Protein AF-A0A4S4LWI9-F1 (afdb_monomer_lite)

Structure (mmCIF, N/CA/C/O backbone):
data_AF-A0A4S4LWI9-F1
#
_entry.id   AF-A0A4S4LWI9-F1
#
loop_
_atom_site.group_PDB
_atom_site.id
_atom_site.type_symbol
_atom_site.label_atom_id
_atom_site.label_alt_id
_atom_site.label_comp_id
_atom_site.label_asym_id
_atom_site.label_entity_id
_atom_site.label_seq_id
_atom_site.pdbx_PDB_ins_code
_atom_site.Cartn_x
_atom_site.Cartn_y
_atom_site.Cartn_z
_atom_site.occupancy
_atom_site.B_iso_or_equiv
_atom_site.auth_seq_id
_atom_site.auth_comp_id
_atom_site.auth_asym_id
_atom_site.auth_atom_id
_atom_site.pdbx_PDB_model_num
ATOM 1 N N . MET A 1 1 ? 34.143 -1.068 -34.399 1.00 50.97 1 MET A N 1
ATOM 2 C CA . MET A 1 1 ? 32.736 -1.483 -34.209 1.00 50.97 1 MET A CA 1
ATOM 3 C C . MET A 1 1 ? 32.064 -0.539 -33.208 1.00 50.97 1 MET A C 1
ATOM 5 O O . MET A 1 1 ? 31.749 -0.948 -32.103 1.00 50.97 1 MET A O 1
ATOM 9 N N . ALA A 1 2 ? 31.900 0.735 -33.580 1.00 54.88 2 ALA A N 1
ATOM 10 C CA . ALA A 1 2 ? 31.243 1.774 -32.768 1.00 54.88 2 ALA A CA 1
ATOM 11 C C . ALA A 1 2 ? 30.122 2.491 -33.553 1.00 54.88 2 ALA A C 1
ATOM 13 O O . ALA A 1 2 ? 29.546 3.463 -33.105 1.00 54.88 2 ALA A O 1
ATOM 14 N N . THR A 1 3 ? 29.761 1.995 -34.737 1.00 64.94 3 THR A N 1
ATOM 15 C CA . THR A 1 3 ? 29.137 2.819 -35.781 1.00 64.94 3 THR A CA 1
ATOM 16 C C . THR A 1 3 ? 27.607 2.882 -35.748 1.00 64.94 3 THR A C 1
ATOM 18 O O . THR A 1 3 ? 27.036 3.749 -36.394 1.00 64.94 3 THR A O 1
ATOM 21 N N . ALA A 1 4 ? 26.920 1.997 -35.016 1.00 66.62 4 ALA A N 1
ATOM 22 C CA . ALA A 1 4 ? 25.449 1.939 -35.026 1.00 66.62 4 ALA A CA 1
ATOM 23 C C . ALA A 1 4 ? 24.785 2.765 -33.908 1.00 66.62 4 ALA A C 1
ATOM 25 O O . ALA A 1 4 ? 23.754 3.391 -34.130 1.00 66.62 4 ALA A O 1
ATOM 26 N N . LYS A 1 5 ? 25.379 2.780 -32.707 1.00 65.06 5 LYS A N 1
ATOM 27 C CA . LYS A 1 5 ? 24.858 3.543 -31.560 1.00 65.06 5 LYS A CA 1
ATOM 28 C C . LYS A 1 5 ? 25.103 5.046 -31.725 1.00 65.06 5 LYS A C 1
ATOM 30 O O . LYS A 1 5 ? 24.224 5.836 -31.405 1.00 65.06 5 LYS A O 1
ATOM 35 N N . GLU A 1 6 ? 26.271 5.415 -32.248 1.00 67.56 6 GLU A N 1
ATOM 36 C CA . GLU A 1 6 ? 26.657 6.807 -32.509 1.00 67.56 6 GLU A CA 1
ATOM 37 C C . GLU A 1 6 ? 25.799 7.422 -33.626 1.00 67.56 6 GLU A C 1
ATOM 39 O O . GLU A 1 6 ? 25.254 8.505 -33.442 1.00 67.56 6 GLU A O 1
ATOM 44 N N . ALA A 1 7 ? 25.550 6.680 -34.714 1.00 65.75 7 ALA A N 1
ATOM 45 C CA . ALA A 1 7 ? 24.676 7.129 -35.802 1.00 65.75 7 ALA A CA 1
ATOM 46 C C . ALA A 1 7 ? 23.210 7.325 -35.365 1.00 65.75 7 ALA A C 1
ATOM 48 O O . ALA A 1 7 ? 22.552 8.263 -35.811 1.00 65.75 7 ALA A O 1
ATOM 49 N N . LEU A 1 8 ? 22.694 6.470 -34.470 1.00 65.81 8 LEU A N 1
ATOM 50 C CA . LEU A 1 8 ? 21.337 6.609 -33.933 1.00 65.81 8 LEU A CA 1
ATOM 51 C C . LEU A 1 8 ? 21.207 7.846 -33.029 1.00 65.81 8 LEU A C 1
ATOM 53 O O . LEU A 1 8 ? 20.191 8.534 -33.089 1.00 65.81 8 LEU A O 1
ATOM 57 N N . TRP A 1 9 ? 22.239 8.144 -32.231 1.00 67.25 9 TRP A N 1
ATOM 58 C CA . TRP A 1 9 ? 22.312 9.352 -31.402 1.00 67.25 9 TRP A CA 1
ATOM 59 C C . TRP A 1 9 ? 22.430 10.637 -32.234 1.00 67.25 9 TRP A C 1
ATOM 61 O O . TRP A 1 9 ? 21.772 11.614 -31.897 1.00 67.25 9 TRP A O 1
ATOM 71 N N . GLU A 1 10 ? 23.190 10.640 -33.336 1.00 67.62 10 GLU A N 1
ATOM 72 C CA . GLU A 1 10 ? 23.280 11.804 -34.241 1.00 67.62 10 GLU A CA 1
ATOM 73 C C . GLU A 1 10 ? 21.976 12.079 -35.011 1.00 67.62 10 GLU A C 1
ATOM 75 O O . GLU A 1 10 ? 21.690 13.225 -35.349 1.00 67.62 10 GLU A O 1
ATOM 80 N N . SER A 1 11 ? 21.165 11.046 -35.271 1.00 67.12 11 SER A N 1
ATOM 81 C CA . SER A 1 11 ? 19.857 11.175 -35.939 1.00 67.12 11 SER A CA 1
ATOM 82 C C . SER A 1 11 ? 18.671 11.415 -34.994 1.00 67.12 11 SER A C 1
ATOM 84 O O . SER A 1 11 ? 17.541 11.570 -35.460 1.00 67.12 11 SER A O 1
ATOM 86 N N . GLY A 1 12 ? 18.899 11.393 -33.678 1.00 61.31 12 GLY A N 1
ATOM 87 C CA . GLY A 1 12 ? 17.845 11.471 -32.670 1.00 61.31 12 GLY A CA 1
ATOM 88 C C . GLY A 1 12 ? 17.253 12.872 -32.586 1.00 61.31 12 GLY A C 1
ATOM 89 O O . GLY A 1 12 ? 17.840 13.760 -31.976 1.00 61.31 12 GLY A O 1
ATOM 90 N N . HIS A 1 13 ? 16.086 13.076 -33.193 1.00 63.75 13 HIS A N 1
ATOM 91 C CA . HIS A 1 13 ? 15.281 14.269 -32.953 1.00 63.75 13 HIS A CA 1
ATOM 92 C C . HIS A 1 13 ? 14.768 14.222 -31.507 1.00 63.75 13 HIS A C 1
ATOM 94 O O . HIS A 1 13 ? 14.188 13.217 -31.093 1.00 63.75 13 HIS A O 1
ATOM 100 N N . ASP A 1 14 ? 15.011 15.285 -30.741 1.00 62.06 14 ASP A N 1
ATOM 101 C CA . ASP A 1 14 ? 14.559 15.422 -29.353 1.00 62.06 14 ASP A CA 1
ATOM 102 C C . ASP A 1 14 ? 13.051 15.732 -29.362 1.00 62.06 14 ASP A C 1
ATOM 104 O O . ASP A 1 14 ? 12.611 16.875 -29.244 1.00 62.06 14 ASP A O 1
ATOM 108 N N . GLU A 1 15 ? 12.243 14.714 -29.660 1.00 68.62 15 GLU A N 1
ATOM 109 C CA . GLU A 1 15 ? 10.789 14.826 -29.644 1.00 68.62 15 GLU A CA 1
ATOM 110 C C . GLU A 1 15 ? 10.297 14.871 -28.198 1.00 68.62 15 GLU A C 1
ATOM 112 O O . GLU A 1 15 ? 10.624 14.014 -27.372 1.00 68.62 15 GLU A O 1
ATOM 117 N N . SER A 1 16 ? 9.472 15.872 -27.886 1.00 71.62 16 SER A N 1
ATOM 118 C CA . SER A 1 16 ? 8.847 15.978 -26.574 1.00 71.62 16 SER A CA 1
ATOM 119 C C . SER A 1 16 ? 7.949 14.768 -26.341 1.00 71.62 16 SER A C 1
ATOM 121 O O . SER A 1 16 ? 6.906 14.615 -26.980 1.00 71.62 16 SER A O 1
ATOM 123 N N . VAL A 1 17 ? 8.348 13.909 -25.407 1.00 77.81 17 VAL A N 1
ATOM 124 C CA . VAL A 1 17 ? 7.543 12.760 -25.002 1.00 77.81 17 VAL A CA 1
ATOM 125 C C . VAL A 1 17 ? 6.319 13.266 -24.246 1.00 77.81 17 VAL A C 1
ATOM 127 O O . VAL A 1 17 ? 6.396 13.642 -23.076 1.00 77.81 17 VAL A O 1
ATOM 130 N N . GLU A 1 18 ? 5.174 13.272 -24.919 1.00 83.12 18 GLU A N 1
ATOM 131 C CA . GLU A 1 18 ? 3.896 13.598 -24.299 1.00 83.12 18 GLU A CA 1
ATOM 132 C C . GLU A 1 18 ? 3.230 12.354 -23.709 1.00 83.12 18 GLU A C 1
ATOM 134 O O . GLU A 1 18 ? 3.292 11.246 -24.248 1.00 83.12 18 GLU A O 1
ATOM 139 N N . VAL A 1 19 ? 2.541 12.542 -22.585 1.00 86.81 19 VAL A N 1
ATOM 140 C CA . VAL A 1 19 ? 1.804 11.473 -21.911 1.00 86.81 19 VAL A CA 1
ATOM 141 C C . VAL A 1 19 ? 0.311 11.697 -22.093 1.00 86.81 19 VAL A C 1
ATOM 143 O O . VAL A 1 19 ? -0.237 12.710 -21.661 1.00 86.81 19 VAL A O 1
ATOM 146 N N . ASN A 1 20 ? -0.385 10.702 -22.647 1.00 88.31 20 ASN A N 1
ATOM 147 C CA . ASN A 1 20 ? -1.844 10.672 -22.598 1.00 88.31 20 ASN A CA 1
ATOM 148 C C . ASN A 1 20 ? -2.300 10.331 -21.171 1.00 88.31 20 ASN A C 1
ATOM 150 O O . ASN A 1 20 ? -2.374 9.163 -20.779 1.00 88.31 20 ASN A O 1
ATOM 154 N N . GLN A 1 21 ? -2.601 11.372 -20.397 1.00 91.19 21 GLN A N 1
ATOM 155 C CA . GLN A 1 21 ? -2.930 11.261 -18.976 1.00 91.19 21 GLN A CA 1
ATOM 156 C C . GLN A 1 21 ? -4.157 10.379 -18.720 1.00 91.19 21 GLN A C 1
ATOM 158 O O . GLN A 1 21 ? -4.142 9.573 -17.793 1.00 91.19 21 GLN A O 1
ATOM 163 N N . ARG A 1 22 ? -5.196 10.463 -19.563 1.00 90.38 22 ARG A N 1
ATOM 164 C CA . ARG A 1 22 ? -6.414 9.655 -19.398 1.00 90.38 22 ARG A CA 1
ATOM 165 C C . ARG A 1 22 ? -6.123 8.169 -19.598 1.00 90.38 22 ARG A C 1
ATOM 167 O O . ARG A 1 22 ? -6.479 7.359 -18.750 1.00 90.38 22 ARG A O 1
ATOM 174 N N . ALA A 1 23 ? -5.379 7.832 -20.652 1.00 87.75 23 ALA A N 1
ATOM 175 C CA . ALA A 1 23 ? -4.956 6.456 -20.902 1.00 87.75 23 ALA A CA 1
ATOM 176 C C . ALA A 1 23 ? -4.019 5.917 -19.805 1.00 87.75 23 ALA A C 1
ATOM 178 O O . ALA A 1 23 ? -4.036 4.723 -19.510 1.00 87.75 23 ALA A O 1
ATOM 179 N N . LEU A 1 24 ? -3.193 6.774 -19.198 1.00 88.44 24 LEU A N 1
ATOM 180 C CA . LEU A 1 24 ? -2.341 6.389 -18.074 1.00 88.44 24 LEU A CA 1
ATOM 181 C C . LEU A 1 24 ? -3.169 6.092 -16.815 1.00 88.44 24 LEU A C 1
ATOM 183 O O . LEU A 1 24 ? -2.942 5.067 -16.176 1.00 88.44 24 LEU A O 1
ATOM 187 N N . ILE A 1 25 ? -4.150 6.941 -16.496 1.00 88.56 25 ILE A N 1
ATOM 188 C CA . ILE A 1 25 ? -5.071 6.726 -15.372 1.00 88.56 25 ILE A CA 1
ATOM 189 C C . ILE A 1 25 ? -5.829 5.409 -15.550 1.00 88.56 25 ILE A C 1
ATOM 191 O O . ILE A 1 25 ? -5.849 4.599 -14.628 1.00 88.56 25 ILE A O 1
ATOM 195 N N . ASP A 1 26 ? -6.380 5.151 -16.736 1.00 87.25 26 ASP A N 1
ATOM 196 C CA . ASP A 1 26 ? -7.131 3.921 -17.005 1.00 87.25 26 ASP A CA 1
ATOM 197 C C . ASP A 1 26 ? -6.256 2.669 -16.829 1.00 87.25 26 ASP A C 1
ATOM 199 O O . ASP A 1 26 ? -6.689 1.676 -16.243 1.00 87.25 26 ASP A O 1
ATOM 203 N N . LYS A 1 27 ? -4.987 2.724 -17.258 1.00 86.19 27 LYS A N 1
ATOM 204 C CA . LYS A 1 27 ? -4.018 1.637 -17.035 1.00 86.19 27 LYS A CA 1
ATOM 205 C C . LYS A 1 27 ? -3.743 1.399 -15.552 1.00 86.19 27 LYS A C 1
ATOM 207 O O . LYS A 1 27 ? -3.680 0.248 -15.121 1.00 86.19 27 LYS A O 1
ATOM 212 N N . VAL A 1 28 ? -3.575 2.470 -14.779 1.00 84.50 28 VAL A N 1
ATOM 213 C CA . VAL A 1 28 ? -3.357 2.391 -13.329 1.00 84.50 28 VAL A CA 1
ATOM 214 C C . VAL A 1 28 ? -4.592 1.795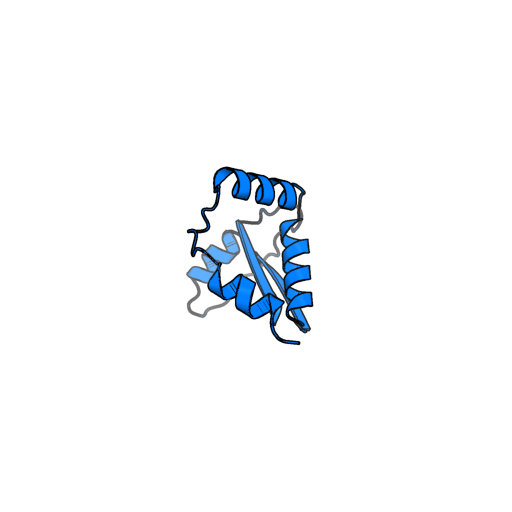 -12.654 1.00 84.50 28 VAL A C 1
ATOM 216 O O . VAL A 1 28 ? -4.478 0.787 -11.960 1.00 84.50 28 VAL A O 1
ATOM 219 N N . LEU A 1 29 ? -5.784 2.333 -12.917 1.00 83.75 29 LEU A N 1
ATOM 220 C CA . LEU A 1 29 ? -7.033 1.831 -12.340 1.00 83.75 29 LEU A CA 1
ATOM 221 C C . LEU A 1 29 ? -7.288 0.361 -12.695 1.00 83.75 29 LEU A C 1
ATOM 223 O O . LEU A 1 29 ? -7.719 -0.402 -11.835 1.00 83.75 29 LEU A O 1
ATOM 227 N N . ALA A 1 30 ? -6.962 -0.066 -13.917 1.00 83.81 30 ALA A N 1
ATOM 228 C CA . ALA A 1 30 ? -7.062 -1.468 -14.314 1.00 83.81 30 ALA A CA 1
ATOM 229 C C . ALA A 1 30 ? -6.104 -2.370 -13.515 1.00 83.81 30 ALA A C 1
ATOM 231 O O . ALA A 1 30 ? -6.508 -3.446 -13.067 1.00 83.81 30 ALA A O 1
ATOM 232 N N . ARG A 1 31 ? -4.858 -1.927 -13.289 1.00 79.94 31 ARG A N 1
ATOM 233 C CA . ARG A 1 31 ? -3.849 -2.686 -12.532 1.00 79.94 31 ARG A CA 1
ATOM 234 C C . ARG A 1 31 ? -4.196 -2.815 -11.047 1.00 79.94 31 ARG A C 1
ATOM 236 O O . ARG A 1 31 ? -3.945 -3.865 -10.466 1.00 79.94 31 ARG A O 1
ATOM 243 N N . TYR A 1 32 ? -4.808 -1.792 -10.454 1.00 84.56 32 TYR A N 1
ATOM 244 C CA . TYR A 1 32 ? -5.186 -1.767 -9.034 1.00 84.56 32 TYR A CA 1
ATOM 245 C C . TYR A 1 32 ? -6.691 -1.995 -8.796 1.00 84.56 32 TYR A C 1
ATOM 247 O O . TYR A 1 32 ? -7.216 -1.607 -7.756 1.00 84.56 32 TYR A O 1
ATOM 255 N N . SER A 1 33 ? -7.387 -2.639 -9.739 1.00 82.44 33 SER A N 1
ATOM 256 C CA . SER A 1 33 ? -8.853 -2.807 -9.726 1.00 82.44 33 SER A CA 1
ATOM 257 C C . SER A 1 33 ? -9.392 -3.771 -8.660 1.00 82.44 33 SER A C 1
ATOM 259 O O . SER A 1 33 ? -10.577 -3.723 -8.336 1.00 82.44 33 SER A O 1
ATOM 261 N N . GLY A 1 34 ? -8.551 -4.653 -8.112 1.00 82.44 34 GLY A N 1
ATOM 262 C CA . GLY A 1 34 ? -8.955 -5.616 -7.085 1.00 82.44 34 GLY A CA 1
ATOM 263 C C . GLY A 1 34 ? -8.808 -5.081 -5.660 1.00 82.44 34 GLY A C 1
ATOM 264 O O . GLY A 1 34 ? -7.891 -4.305 -5.368 1.00 82.44 34 GLY A O 1
ATOM 265 N N . GLU A 1 35 ? -9.630 -5.587 -4.740 1.00 81.75 35 GLU A N 1
ATOM 266 C CA . GLU A 1 35 ? -9.460 -5.326 -3.309 1.00 81.75 35 GLU A CA 1
ATOM 267 C C . GLU A 1 35 ? -8.046 -5.717 -2.849 1.00 81.75 35 GLU A C 1
ATOM 269 O O . GLU A 1 35 ? -7.441 -6.698 -3.307 1.00 81.75 35 GLU A O 1
ATOM 274 N N . PHE A 1 36 ? -7.481 -4.892 -1.967 1.00 83.62 36 PHE A N 1
ATOM 275 C CA . PHE A 1 36 ? -6.151 -5.086 -1.385 1.00 83.62 36 PHE A CA 1
ATOM 276 C C . PHE A 1 36 ? -4.984 -5.133 -2.397 1.00 83.62 36 PHE A C 1
ATOM 278 O O . PHE A 1 36 ? -3.855 -5.432 -2.008 1.00 83.62 36 PHE A O 1
ATOM 285 N N . THR A 1 37 ? -5.204 -4.817 -3.683 1.00 88.69 37 THR A N 1
ATOM 286 C CA . THR A 1 37 ? -4.145 -4.844 -4.717 1.00 88.69 37 THR A CA 1
ATOM 287 C C . THR A 1 37 ? -3.045 -3.833 -4.437 1.00 88.69 37 THR A C 1
ATOM 289 O O . THR A 1 37 ? -1.871 -4.145 -4.605 1.00 88.69 37 THR A O 1
ATOM 292 N N . VAL A 1 38 ? -3.415 -2.669 -3.905 1.00 88.62 38 VAL A N 1
ATOM 293 C CA . VAL A 1 38 ? -2.461 -1.641 -3.471 1.00 88.62 38 VAL A CA 1
ATOM 294 C C . VAL A 1 38 ? -1.477 -2.199 -2.436 1.00 88.62 38 VAL A C 1
ATOM 296 O O . VAL A 1 38 ? -0.277 -1.988 -2.570 1.00 88.62 38 VAL A O 1
ATOM 299 N N . PHE A 1 39 ? -1.940 -2.987 -1.458 1.00 92.19 39 PHE A N 1
ATOM 300 C CA . PHE A 1 39 ? -1.057 -3.566 -0.437 1.00 92.19 39 PHE A CA 1
ATOM 301 C C . PHE A 1 39 ? -0.071 -4.582 -1.015 1.00 92.19 39 PHE A C 1
ATOM 303 O O . PHE A 1 39 ? 1.087 -4.609 -0.606 1.00 92.19 39 PHE A O 1
ATOM 310 N N . ARG A 1 40 ? -0.498 -5.395 -1.990 1.00 91.19 40 ARG A N 1
ATOM 311 C CA . ARG A 1 40 ? 0.395 -6.358 -2.656 1.00 91.19 40 ARG A CA 1
ATOM 312 C C . ARG A 1 40 ? 1.522 -5.657 -3.406 1.00 91.19 40 ARG A C 1
ATOM 314 O O . ARG A 1 40 ? 2.653 -6.122 -3.377 1.00 91.19 40 ARG A O 1
ATOM 321 N N . GLU A 1 41 ? 1.215 -4.540 -4.047 1.00 91.69 41 GLU A N 1
ATOM 322 C CA . GLU A 1 41 ? 2.180 -3.796 -4.856 1.00 91.69 41 GLU A CA 1
ATOM 323 C C . GLU A 1 41 ? 3.137 -2.996 -3.956 1.00 91.69 41 GLU A C 1
ATOM 325 O O . GLU A 1 41 ? 4.335 -2.979 -4.206 1.00 91.69 41 GLU A O 1
ATOM 330 N N . LEU A 1 42 ? 2.662 -2.449 -2.829 1.00 93.31 42 LEU A N 1
ATOM 331 C CA . LEU A 1 42 ? 3.538 -1.855 -1.806 1.00 93.31 42 LEU A CA 1
ATOM 332 C C . LEU A 1 42 ? 4.488 -2.885 -1.169 1.00 93.31 42 LEU A C 1
ATOM 334 O O . LEU A 1 42 ? 5.653 -2.579 -0.905 1.00 93.31 42 LEU A O 1
ATOM 338 N N . LEU A 1 43 ? 4.017 -4.117 -0.951 1.00 93.75 43 LEU A N 1
ATOM 339 C CA . LEU A 1 43 ? 4.858 -5.220 -0.476 1.00 93.75 43 LEU A CA 1
ATOM 340 C C . LEU A 1 43 ? 5.922 -5.614 -1.506 1.00 93.75 43 LEU A C 1
ATOM 342 O O . LEU A 1 43 ? 7.074 -5.816 -1.129 1.00 93.75 43 LEU A O 1
ATOM 346 N N . GLN A 1 44 ? 5.563 -5.680 -2.791 1.00 93.62 44 GLN A N 1
ATOM 347 C CA . GLN A 1 44 ? 6.533 -5.905 -3.868 1.00 93.62 44 GLN A CA 1
ATOM 348 C C . GLN A 1 44 ? 7.577 -4.788 -3.905 1.00 93.62 44 GLN A C 1
ATOM 350 O O . GLN A 1 44 ? 8.763 -5.082 -3.832 1.00 93.62 44 GLN A O 1
ATOM 355 N N . ASN A 1 45 ? 7.149 -3.522 -3.863 1.00 94.06 45 ASN A N 1
ATOM 356 C CA . ASN A 1 45 ? 8.061 -2.377 -3.806 1.00 94.06 45 ASN A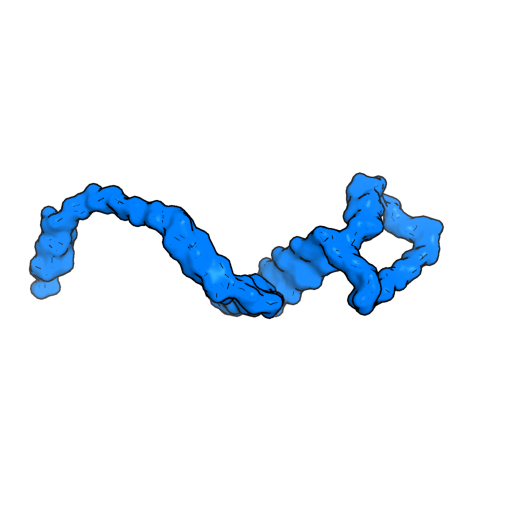 CA 1
ATOM 357 C C . ASN A 1 45 ? 9.025 -2.460 -2.613 1.00 94.06 45 ASN A C 1
ATOM 359 O O . ASN A 1 45 ? 10.193 -2.102 -2.729 1.00 94.06 45 ASN A O 1
ATOM 363 N N . SER A 1 46 ? 8.551 -2.951 -1.465 1.00 96.31 46 SER A N 1
ATOM 364 C CA . SER A 1 46 ? 9.395 -3.149 -0.279 1.00 96.31 46 SER A CA 1
ATOM 365 C C . SER A 1 46 ? 10.416 -4.267 -0.482 1.00 96.31 46 SER A C 1
ATOM 367 O O . SER A 1 46 ? 11.566 -4.133 -0.072 1.00 96.31 46 SER A O 1
ATOM 369 N N . SER A 1 47 ? 10.017 -5.361 -1.137 1.00 95.12 47 SER A N 1
ATOM 370 C CA . SER A 1 47 ? 10.927 -6.447 -1.511 1.00 95.12 47 SER A CA 1
ATOM 371 C C . SER A 1 47 ? 11.986 -5.974 -2.509 1.00 95.12 47 SER A C 1
ATOM 373 O O . SER A 1 47 ? 13.163 -6.283 -2.337 1.00 95.12 47 SER A O 1
ATOM 375 N N . ASP A 1 48 ? 11.592 -5.196 -3.517 1.00 96.44 48 ASP A N 1
ATOM 376 C CA . ASP A 1 48 ? 12.497 -4.633 -4.526 1.00 96.44 48 ASP A CA 1
ATOM 377 C C . ASP A 1 48 ? 13.486 -3.635 -3.906 1.00 96.44 48 ASP A C 1
ATOM 379 O O . ASP A 1 48 ? 14.646 -3.563 -4.310 1.00 96.44 48 ASP A O 1
ATOM 383 N N . ALA A 1 49 ? 13.056 -2.914 -2.866 1.00 94.56 49 ALA A N 1
ATOM 384 C CA . ALA A 1 49 ? 13.906 -2.050 -2.049 1.00 94.56 49 ALA A CA 1
ATOM 385 C C . ALA A 1 49 ? 14.769 -2.813 -1.022 1.00 94.56 49 ALA A C 1
ATOM 387 O O . ALA A 1 49 ? 15.496 -2.184 -0.253 1.00 94.56 49 ALA A O 1
ATOM 388 N N . ALA A 1 50 ? 14.699 -4.149 -0.991 1.00 95.31 50 ALA A N 1
ATOM 389 C CA . ALA A 1 50 ? 15.373 -5.011 -0.019 1.00 95.31 50 ALA A CA 1
ATOM 390 C C . ALA A 1 50 ? 15.078 -4.646 1.453 1.00 95.31 50 ALA A C 1
ATOM 392 O O . ALA A 1 50 ? 15.935 -4.813 2.329 1.00 95.31 50 ALA A O 1
ATOM 393 N N . SER A 1 51 ? 13.861 -4.167 1.731 1.00 96.19 51 SER A N 1
ATOM 394 C CA . SER A 1 51 ? 13.412 -3.859 3.088 1.00 96.19 51 SER A CA 1
ATOM 395 C C . SER A 1 51 ? 13.391 -5.109 3.966 1.00 96.19 51 SER A C 1
ATOM 397 O O . SER A 1 51 ? 12.979 -6.194 3.553 1.00 96.19 51 SER A O 1
ATOM 399 N N . LYS A 1 52 ? 13.814 -4.952 5.218 1.00 95.62 52 LYS A N 1
ATOM 400 C CA . LYS A 1 52 ? 13.866 -6.016 6.230 1.00 95.62 52 LYS A CA 1
ATOM 401 C C . LYS A 1 52 ? 12.572 -6.126 7.021 1.00 95.62 52 LYS A C 1
ATOM 403 O O . LYS A 1 52 ? 12.299 -7.175 7.604 1.00 95.62 52 LYS A O 1
ATOM 408 N N . ARG A 1 53 ? 11.804 -5.038 7.087 1.00 95.81 53 ARG A N 1
ATOM 409 C CA . ARG A 1 53 ? 10.537 -4.971 7.812 1.00 95.81 53 ARG A CA 1
ATOM 410 C C . ARG A 1 53 ? 9.532 -4.147 7.026 1.00 95.81 53 ARG A C 1
ATOM 412 O O . ARG A 1 53 ? 9.885 -3.137 6.429 1.00 95.81 53 ARG A O 1
ATOM 419 N N . VAL A 1 54 ? 8.279 -4.584 7.080 1.00 95.56 54 VAL A N 1
ATOM 420 C CA . VAL A 1 54 ? 7.123 -3.855 6.565 1.00 9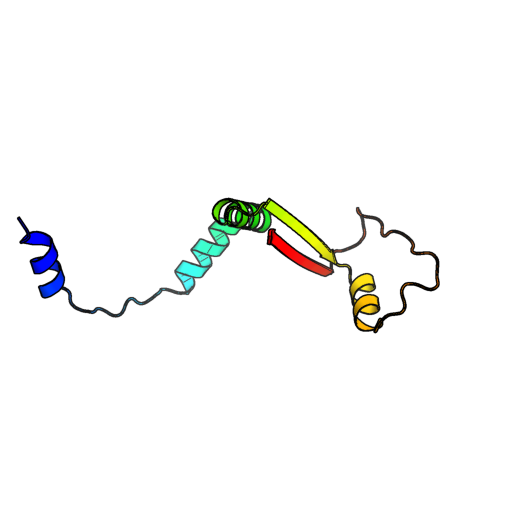5.56 54 VAL A CA 1
ATOM 421 C C . VAL A 1 54 ? 6.064 -3.794 7.656 1.00 95.56 54 VAL A C 1
ATOM 423 O O . VAL A 1 54 ? 5.774 -4.800 8.303 1.00 95.56 54 VAL A O 1
ATOM 426 N N . GLU A 1 55 ? 5.480 -2.618 7.843 1.00 95.94 55 GLU A N 1
ATOM 427 C CA . GLU A 1 55 ? 4.416 -2.345 8.796 1.00 95.94 55 GLU A CA 1
ATOM 428 C C . GLU A 1 55 ? 3.258 -1.632 8.090 1.00 95.94 55 GLU A C 1
ATOM 430 O O . GLU A 1 55 ? 3.459 -0.680 7.335 1.00 95.94 55 GLU A O 1
ATOM 435 N N . ILE A 1 56 ? 2.035 -2.091 8.358 1.00 94.25 56 ILE A N 1
ATOM 436 C CA . ILE A 1 56 ? 0.800 -1.454 7.892 1.00 94.25 56 ILE A CA 1
ATOM 437 C C . ILE A 1 56 ? 0.006 -1.067 9.131 1.00 94.25 56 ILE A C 1
ATOM 439 O O . ILE A 1 56 ? -0.376 -1.937 9.916 1.00 94.25 56 ILE A O 1
ATOM 443 N N . HIS A 1 57 ? -0.211 0.228 9.334 1.00 92.75 57 HIS A N 1
ATOM 444 C CA . HIS A 1 57 ? -0.930 0.742 10.497 1.00 92.75 57 HIS A CA 1
ATOM 445 C C . HIS A 1 57 ? -2.309 1.217 10.055 1.00 92.75 57 HIS A C 1
ATOM 447 O O . HIS A 1 57 ? -2.419 2.125 9.235 1.00 92.75 57 HIS A O 1
ATOM 453 N N . PHE A 1 58 ? -3.358 0.602 10.599 1.00 92.00 58 PHE A N 1
ATOM 454 C CA . PHE A 1 58 ? -4.742 1.018 10.387 1.00 92.00 58 PHE A CA 1
ATOM 455 C C . PHE A 1 58 ? -5.178 1.905 11.552 1.00 92.00 58 PHE A C 1
ATOM 457 O O . PHE A 1 58 ? -5.235 1.457 12.695 1.00 92.00 58 PHE A O 1
ATOM 464 N N . GLU A 1 59 ? -5.481 3.164 11.261 1.00 91.06 59 GLU A N 1
ATOM 465 C CA . GLU A 1 59 ? -5.793 4.180 12.259 1.00 91.06 59 GLU A CA 1
ATOM 466 C C . GLU A 1 59 ? -7.299 4.487 12.232 1.00 91.06 59 GLU A C 1
ATOM 468 O O . GLU A 1 59 ? -7.901 4.728 11.180 1.00 91.06 59 GLU A O 1
ATOM 473 N N . THR A 1 60 ? -7.928 4.451 13.407 1.00 90.88 60 THR A N 1
ATOM 474 C CA . THR A 1 60 ? -9.341 4.811 13.590 1.00 90.88 60 THR A CA 1
ATOM 475 C C . THR A 1 60 ? -9.470 6.297 13.902 1.00 90.88 60 THR A C 1
ATOM 477 O O . THR A 1 60 ? -8.542 6.921 14.409 1.00 90.88 60 THR A O 1
ATOM 480 N N . GLU A 1 61 ? -10.641 6.873 13.647 1.00 88.88 61 GLU A N 1
ATOM 481 C CA . GLU A 1 61 ? -10.892 8.293 13.925 1.00 88.88 61 GLU A CA 1
ATOM 482 C C . GLU A 1 61 ? -10.679 8.640 15.408 1.00 88.88 61 GLU A C 1
ATOM 484 O O . GLU A 1 61 ? -10.048 9.646 15.722 1.00 88.88 61 GLU A O 1
ATOM 489 N N . ALA A 1 62 ? -11.107 7.757 16.319 1.00 85.12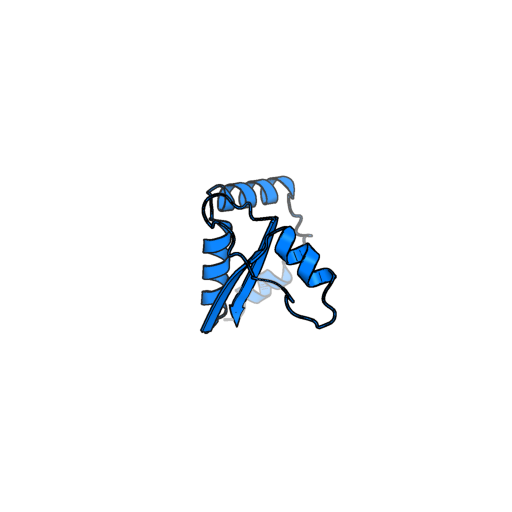 62 ALA A N 1
ATOM 490 C CA . ALA A 1 62 ? -10.865 7.910 17.753 1.00 85.12 62 ALA A CA 1
ATOM 491 C C . ALA A 1 62 ? -9.364 7.937 18.080 1.00 85.12 62 ALA A C 1
ATOM 493 O O . ALA A 1 62 ? -8.909 8.811 18.815 1.00 85.12 62 ALA A O 1
ATOM 494 N N . TYR A 1 63 ? -8.581 7.025 17.492 1.00 84.31 63 TYR A N 1
ATOM 495 C CA . TYR A 1 63 ? -7.129 7.007 17.672 1.00 84.31 63 TYR A CA 1
ATOM 496 C C . TYR A 1 63 ? -6.480 8.312 17.188 1.00 84.31 63 TYR A C 1
ATOM 498 O O . TYR A 1 63 ? -5.623 8.861 17.876 1.00 84.31 63 TYR A O 1
ATOM 506 N N . LEU A 1 64 ? -6.921 8.856 16.051 1.00 86.06 64 LEU A N 1
ATOM 507 C CA . LEU A 1 64 ? -6.398 10.119 15.518 1.00 86.06 64 LEU A CA 1
ATOM 508 C C . LEU A 1 64 ? -6.774 11.331 16.369 1.00 86.06 64 LEU A C 1
ATOM 510 O O . LEU A 1 64 ? -5.934 12.200 16.598 1.00 86.06 64 LEU A O 1
ATOM 514 N N . ALA A 1 65 ? -8.012 11.384 16.863 1.00 85.31 65 ALA A N 1
ATOM 515 C CA . ALA A 1 65 ? -8.464 12.442 17.761 1.00 85.31 65 ALA A CA 1
ATOM 516 C C . ALA A 1 65 ? -7.617 12.488 19.044 1.00 85.31 65 ALA A C 1
ATOM 518 O O . ALA A 1 65 ? -7.219 13.569 19.481 1.00 85.31 65 ALA A O 1
ATOM 519 N N . HIS A 1 66 ? -7.272 11.321 19.597 1.00 77.94 66 HIS A N 1
ATOM 520 C CA . HIS A 1 66 ? -6.361 11.209 20.736 1.00 77.94 66 HIS A CA 1
ATOM 521 C C . HIS A 1 66 ? -4.919 11.582 20.374 1.00 77.94 66 HIS A C 1
ATOM 523 O O . HIS A 1 66 ? -4.331 12.426 21.042 1.00 77.94 66 HIS A O 1
ATOM 529 N N . LYS A 1 67 ? -4.375 11.052 19.272 1.00 81.56 67 LYS A N 1
ATOM 530 C CA . LYS A 1 67 ? -3.009 11.345 18.796 1.00 81.56 67 LYS A CA 1
ATOM 531 C C . LYS A 1 67 ? -2.754 12.841 18.583 1.00 81.56 67 LYS A C 1
ATOM 533 O O . LYS A 1 67 ? -1.663 13.319 18.861 1.00 81.56 67 LYS A O 1
ATOM 538 N N . ASN A 1 68 ? -3.757 13.579 18.110 1.00 77.00 68 ASN A N 1
ATOM 539 C CA . ASN A 1 68 ? -3.664 15.028 17.911 1.00 77.00 68 ASN A CA 1
ATOM 540 C C . ASN A 1 68 ? -3.844 15.830 19.211 1.00 77.00 68 ASN A C 1
ATOM 542 O O . ASN A 1 68 ? -3.443 16.991 19.270 1.00 77.00 68 ASN A O 1
ATOM 546 N N . SER A 1 69 ? -4.464 15.230 20.230 1.00 71.56 69 SER A N 1
ATOM 547 C CA . SER A 1 69 ? -4.695 15.852 21.540 1.00 71.56 69 SER A CA 1
ATOM 548 C C . SER A 1 69 ? -3.533 15.606 22.513 1.00 71.56 69 SER A C 1
ATOM 550 O O . SER A 1 69 ? -3.309 16.407 23.418 1.00 71.56 69 SER A O 1
ATOM 552 N N . GLU A 1 70 ? -2.766 14.530 22.320 1.00 58.62 70 GLU A N 1
ATOM 553 C CA . GLU A 1 70 ? -1.637 14.153 23.170 1.00 58.62 70 GLU A CA 1
ATOM 554 C C . GLU A 1 70 ? -0.310 14.765 22.687 1.00 58.62 70 GLU A C 1
ATOM 556 O O . GLU A 1 70 ? 0.451 14.164 21.935 1.00 58.62 70 GLU A O 1
ATOM 561 N N . ASN A 1 71 ? 0.048 15.922 23.252 1.00 55.06 71 ASN A N 1
ATOM 562 C CA . ASN A 1 71 ? 1.450 16.311 23.458 1.00 55.06 71 ASN A CA 1
ATOM 563 C C . ASN A 1 71 ? 2.034 15.611 24.713 1.00 55.06 71 ASN A C 1
ATOM 565 O O . ASN A 1 71 ? 2.669 16.254 25.547 1.00 55.06 71 ASN A O 1
ATOM 569 N N . GLY A 1 72 ? 1.835 14.292 24.854 1.00 53.16 72 GLY A N 1
ATOM 570 C CA . GLY A 1 72 ? 2.628 13.468 25.782 1.00 53.16 72 GLY A CA 1
ATOM 571 C C . GLY A 1 72 ? 1.962 12.907 27.044 1.00 53.16 72 GLY A C 1
ATOM 572 O O . GLY A 1 72 ? 2.691 12.455 27.924 1.00 53.16 72 GLY A O 1
ATOM 573 N N . GLU A 1 73 ? 0.636 12.852 27.153 1.00 52.75 73 GLU A N 1
ATOM 574 C CA . GLU A 1 73 ? -0.023 12.108 28.240 1.00 52.75 73 GLU A CA 1
ATOM 575 C C . GLU A 1 73 ? -0.841 10.963 27.659 1.00 52.75 73 GLU A C 1
ATOM 577 O O . GLU A 1 73 ? -1.923 11.194 27.142 1.00 52.75 73 GLU A O 1
ATOM 582 N N . GLY A 1 74 ? -0.303 9.740 27.733 1.00 55.88 74 GLY A N 1
ATOM 583 C CA . GLY A 1 74 ? -1.026 8.533 27.334 1.00 55.88 74 GLY A CA 1
ATOM 584 C C . GLY A 1 74 ? -2.301 8.313 28.164 1.00 55.88 74 GLY A C 1
ATOM 585 O O . GLY A 1 74 ? -2.483 8.933 29.216 1.00 55.88 74 GLY A O 1
ATOM 586 N N . PRO A 1 75 ? -3.185 7.401 27.731 1.00 55.06 75 PRO A N 1
ATOM 587 C CA . PRO A 1 75 ? -4.562 7.334 28.200 1.00 55.06 75 PRO A CA 1
ATOM 588 C C . PRO A 1 75 ? -4.651 7.157 29.722 1.00 55.06 75 PRO A C 1
ATOM 590 O O . PRO A 1 75 ? -4.213 6.152 30.278 1.00 55.06 75 PRO A O 1
ATOM 593 N N . SER A 1 76 ? -5.290 8.118 30.392 1.00 55.62 76 SER A N 1
ATOM 594 C CA . SER A 1 76 ? -5.594 8.106 31.831 1.00 55.62 76 SER A CA 1
ATOM 595 C C . SER A 1 76 ? -6.867 7.310 32.184 1.00 55.62 76 SER A C 1
ATOM 597 O O . SER A 1 76 ? -7.426 7.460 33.270 1.00 55.62 76 SER A O 1
ATOM 599 N N . GLY A 1 77 ? -7.317 6.424 31.289 1.00 59.53 77 GLY A N 1
ATOM 600 C CA . GLY A 1 77 ? -8.473 5.544 31.477 1.00 59.53 77 GLY A CA 1
ATOM 601 C C . GLY A 1 77 ? -8.296 4.196 30.773 1.00 59.53 77 GLY A C 1
ATOM 602 O O . GLY A 1 77 ? -7.436 4.055 29.906 1.00 59.53 77 GLY A O 1
ATOM 603 N N . GLU A 1 78 ? -9.102 3.198 31.155 1.00 59.31 78 GLU A N 1
ATOM 604 C CA . GLU A 1 78 ? -9.103 1.859 30.544 1.00 59.31 78 GLU A CA 1
ATOM 605 C C . GLU A 1 78 ? -9.191 1.949 29.012 1.00 59.31 78 GLU A C 1
ATOM 607 O O . GLU A 1 78 ? -10.231 2.293 28.445 1.00 59.31 78 GLU A O 1
ATOM 612 N N . TRP A 1 79 ? -8.095 1.613 28.326 1.00 65.56 79 TRP A N 1
ATOM 613 C CA . TRP A 1 79 ? -8.084 1.507 26.873 1.00 65.56 79 TRP A CA 1
ATOM 614 C C . TRP A 1 79 ? -8.912 0.294 26.450 1.00 65.56 79 TRP A C 1
ATOM 616 O O . TRP A 1 79 ? -8.448 -0.850 26.470 1.00 65.56 79 TRP A O 1
ATOM 626 N N . LYS A 1 80 ? -10.163 0.534 26.056 1.00 72.81 80 LYS A N 1
ATOM 627 C CA . LYS A 1 80 ? -11.001 -0.510 25.476 1.00 72.81 80 LYS A CA 1
ATOM 628 C C . LYS A 1 80 ? -10.530 -0.784 24.053 1.00 72.81 80 LYS A C 1
ATOM 630 O O . LYS A 1 80 ? -10.649 0.068 23.176 1.00 72.81 80 LYS A O 1
ATOM 635 N N . LEU A 1 81 ? -10.014 -1.991 23.829 1.00 75.88 81 LEU A N 1
ATOM 636 C CA . LEU A 1 81 ? -9.617 -2.430 22.496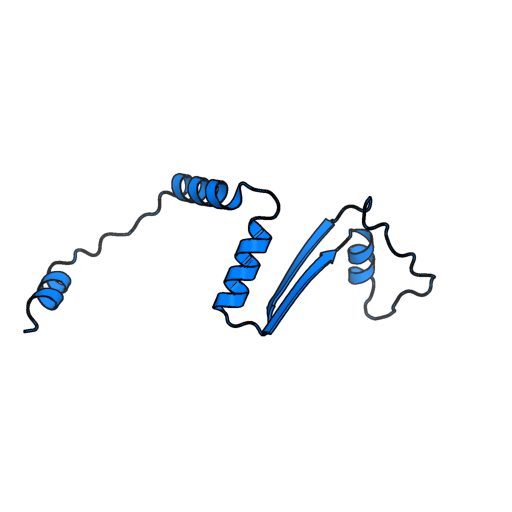 1.00 75.88 81 LEU A CA 1
ATOM 637 C C . LEU A 1 81 ? -10.814 -2.325 21.530 1.00 75.88 81 LEU A C 1
ATOM 639 O O . LEU A 1 81 ? -11.900 -2.816 21.860 1.00 75.88 81 LEU A O 1
ATOM 643 N N . PRO A 1 82 ? -10.641 -1.688 20.357 1.00 80.62 82 PRO A N 1
ATOM 644 C CA . PRO A 1 82 ? -11.690 -1.621 19.351 1.00 80.62 82 PRO A CA 1
ATOM 645 C C . PRO A 1 82 ? -12.000 -3.018 18.804 1.00 80.62 82 PRO A C 1
ATOM 647 O O . PRO A 1 82 ? -11.116 -3.868 18.678 1.00 80.62 82 PRO A O 1
ATOM 650 N N . ASP A 1 83 ? -13.261 -3.258 18.447 1.00 85.56 83 ASP A N 1
ATOM 651 C CA . ASP A 1 83 ? -13.651 -4.494 17.768 1.00 85.56 83 ASP A CA 1
ATOM 652 C C . ASP A 1 83 ? -13.136 -4.466 16.325 1.00 85.56 83 ASP A C 1
ATOM 654 O O . ASP A 1 83 ? -13.618 -3.695 15.492 1.00 85.56 83 ASP A O 1
ATOM 658 N N . LEU A 1 84 ? -12.172 -5.334 16.030 1.00 84.12 84 LEU A N 1
ATOM 659 C CA . LEU A 1 84 ? -11.483 -5.411 14.742 1.00 84.12 84 LEU A CA 1
ATOM 660 C C . LEU A 1 84 ? -12.396 -5.783 13.563 1.00 84.12 84 LEU A C 1
ATOM 662 O O . LEU A 1 84 ? -11.996 -5.603 12.416 1.00 84.12 84 LEU A O 1
ATOM 666 N N . LYS A 1 85 ? -13.598 -6.319 13.812 1.00 86.25 85 LYS A N 1
ATOM 667 C CA . LYS A 1 85 ? -14.532 -6.718 12.746 1.00 86.25 85 LYS A CA 1
ATOM 668 C C . LYS A 1 85 ? -15.496 -5.609 12.346 1.00 86.25 85 LYS A C 1
ATOM 670 O O . LYS A 1 85 ? -15.967 -5.593 11.213 1.00 86.25 85 LYS A O 1
ATOM 675 N N . THR A 1 86 ? -15.834 -4.731 13.282 1.00 89.00 86 THR A N 1
ATOM 676 C CA . THR A 1 86 ? -16.919 -3.753 13.114 1.00 89.00 86 THR A CA 1
ATOM 677 C C . THR A 1 86 ? -16.419 -2.315 13.109 1.00 89.00 86 THR A C 1
ATOM 679 O O . THR A 1 86 ? -17.066 -1.436 12.536 1.00 89.00 86 THR A O 1
ATOM 682 N N . THR A 1 87 ? -15.253 -2.066 13.703 1.00 88.56 87 THR A N 1
ATOM 683 C CA . THR A 1 87 ? -14.662 -0.732 13.753 1.00 88.56 87 THR A CA 1
ATOM 684 C C . THR A 1 87 ? -14.146 -0.336 12.377 1.00 88.56 87 THR A C 1
ATOM 686 O O . THR A 1 87 ? -13.339 -1.038 11.769 1.00 88.56 87 THR A O 1
ATOM 689 N N . LYS A 1 88 ? -14.605 0.814 11.879 1.00 91.50 88 LYS A N 1
ATOM 690 C CA . LYS A 1 88 ? -14.162 1.352 10.592 1.00 91.50 88 LYS A CA 1
ATOM 691 C C . LYS A 1 88 ? -12.757 1.935 10.709 1.00 91.50 88 LYS A C 1
ATOM 693 O O . LYS A 1 88 ? -12.474 2.732 11.603 1.00 91.50 88 LYS A O 1
ATOM 698 N N . VAL A 1 8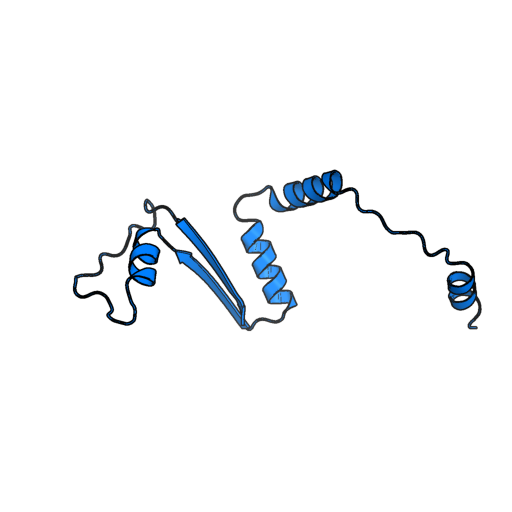9 ? -11.908 1.572 9.756 1.00 91.12 89 VAL A N 1
ATOM 699 C CA . VAL A 1 89 ? -10.626 2.240 9.517 1.00 91.12 89 VAL A CA 1
ATOM 700 C C . VAL A 1 89 ? -10.907 3.632 8.954 1.00 91.12 89 VAL A C 1
ATOM 702 O O . VAL A 1 89 ? -11.705 3.763 8.026 1.00 91.12 89 VAL A O 1
ATOM 705 N N . HIS A 1 90 ? -10.265 4.659 9.511 1.00 92.88 90 HIS A N 1
ATOM 706 C CA . HIS A 1 90 ? -10.361 6.028 9.004 1.00 92.88 90 HIS A CA 1
ATOM 707 C C . HIS A 1 90 ? -9.252 6.311 7.989 1.00 92.88 90 HIS A C 1
ATOM 709 O O . HIS A 1 90 ? -9.517 6.811 6.900 1.00 92.88 90 HIS A O 1
ATOM 715 N N . GLN A 1 91 ? -8.019 5.926 8.318 1.00 92.88 91 GLN A N 1
ATOM 716 C CA . GLN A 1 91 ? -6.889 5.982 7.397 1.00 92.88 91 GLN A CA 1
ATOM 717 C C . GLN A 1 91 ? -5.917 4.833 7.651 1.00 92.88 91 GLN A C 1
ATOM 719 O O . GLN A 1 91 ? -6.018 4.115 8.647 1.00 92.88 91 GLN A O 1
ATOM 724 N N . TRP A 1 92 ? -4.964 4.659 6.746 1.00 93.00 92 TRP A N 1
ATOM 725 C CA . TRP A 1 92 ? -3.874 3.716 6.926 1.00 93.00 92 TRP A CA 1
ATOM 726 C C . TRP A 1 92 ? -2.554 4.341 6.494 1.00 93.00 92 TRP A C 1
ATOM 728 O O . TRP A 1 92 ? -2.521 5.198 5.611 1.00 93.00 92 TRP A O 1
ATOM 738 N N . SER A 1 93 ? -1.467 3.892 7.112 1.00 93.50 93 SER A N 1
ATOM 739 C CA . SER A 1 93 ? -0.106 4.227 6.705 1.00 93.50 93 SER A CA 1
ATOM 740 C C . SER A 1 93 ? 0.707 2.958 6.464 1.00 93.50 93 SER A C 1
ATOM 742 O O . SER A 1 93 ? 0.411 1.889 7.004 1.00 93.50 93 SER A O 1
ATOM 744 N N . PHE A 1 94 ? 1.708 3.072 5.595 1.00 95.19 94 PHE A N 1
ATOM 745 C CA . PHE A 1 94 ? 2.621 1.995 5.238 1.00 95.19 94 PHE A CA 1
ATOM 746 C C . PHE A 1 94 ? 4.044 2.453 5.524 1.00 95.19 94 PHE A C 1
ATOM 748 O O . PHE A 1 94 ? 4.432 3.549 5.115 1.00 95.19 94 PHE A O 1
ATOM 755 N N . LYS A 1 95 ? 4.815 1.616 6.211 1.00 95.38 95 LYS A N 1
ATOM 756 C CA . LYS A 1 95 ? 6.217 1.873 6.527 1.00 95.38 95 LYS A CA 1
ATOM 757 C C . LYS A 1 95 ? 7.051 0.648 6.178 1.00 95.38 95 LYS A C 1
ATOM 759 O O . LYS A 1 95 ? 6.686 -0.469 6.535 1.00 95.38 95 LYS A O 1
ATOM 764 N N . ASN A 1 96 ? 8.185 0.863 5.528 1.00 94.62 96 ASN A N 1
ATOM 765 C CA . ASN A 1 96 ? 9.187 -0.158 5.268 1.00 94.62 96 ASN A CA 1
ATOM 766 C C . ASN A 1 96 ? 10.585 0.375 5.613 1.00 94.62 96 ASN A C 1
ATOM 768 O O . ASN A 1 96 ? 10.868 1.545 5.366 1.00 94.62 96 ASN A O 1
ATOM 772 N N . ASP A 1 97 ? 11.420 -0.484 6.206 1.00 86.62 97 ASP A N 1
ATOM 773 C CA . ASP A 1 97 ? 12.794 -0.186 6.653 1.00 86.62 97 ASP A CA 1
ATOM 774 C C . ASP A 1 97 ? 13.810 -1.143 6.015 1.00 86.62 97 ASP A C 1
ATOM 776 O O . ASP A 1 97 ? 13.471 -2.342 5.859 1.00 86.62 97 ASP A O 1
#

Foldseek 3Di:
DPPPVVVCVVPDDPDPDDDPVVVVVVVVCVQCVDPCSVVVVVVVVLVVVVFPDKDKDFAAPVNVVVVVVDPPDPDPDDDDDDDPPPGDGPDMDMDTD

Radius of gyration: 23.84 Å; chains: 1; bounding box: 50×23×68 Å

pLDDT: mean 81.2, std 13.26, range [50.97, 96.44]

Sequence (97 aa):
MATAKEALWESGHDESVEVNQRALIDKVLARYSGEFTVFRELLQNSSDAASKRVEIHFETEAYLAHKNSENGEGPSGEWKLPDLKTTKVHQWSFKND

Organism: NCBI:txid2447956

InterPro domains:
  IPR036890 Histidine kinase/HSP90-like ATPase superfamily [G3DSA:3.30.565.10] (2-90)
  IPR036890 Histidine kinase/HSP90-like ATPase superfamily [SSF55874] (15-67)

Secondary structure (DSSP, 8-state):
--HHHHHHHHT---------HHHHHHHHHHHT-STTHHHHHHHHHHHHTT-S-EEEEEE-HHHHHHHHH-SS---SS------TTTSPP-EEEEEE-